Protein AF-A0AAU8K5Z8-F1 (afdb_monomer)

Mean predicted aligned error: 18.91 Å

Secondary structure (DSSP, 8-state):
-PPPPGGGGHHHHHTT-S-HHHHHHHHHHHTT-HHHHHHHHHHHHHHHHHHHHTPPPPPTTHHHHHHHHHGGGS-------S---PPP---PPPPPPTT--S--------------------------

Nearest PDB structures (foldseek):
  3hug-assembly6_J  TM=7.116E-01  e=3.207E-02  Mycobacterium tuberculosis H37Rv
  3hug-assembly3_L  TM=7.055E-01  e=3.408E-02  Mycobacterium tuberculosis H37Rv
  3hug-assembly6_P  TM=7.548E-01  e=8.986E-02  Mycobacterium tuberculosis H37Rv
  8z6g-assembly3_E  TM=5.302E-01  e=8.464E+00  Pseudomonas aeruginosa

Solvent-accessible surface area (backbone atoms only — not comparable to full-atom values): 8902 Å² total; per-residue (Å²): 133,83,81,78,59,73,77,74,43,34,64,41,51,58,73,64,70,50,56,68,74,56,42,56,54,49,53,61,47,47,77,76,32,70,65,56,44,53,50,28,53,51,48,43,57,52,50,52,56,54,50,60,75,70,61,72,87,76,66,87,64,49,68,60,53,54,50,65,67,49,56,84,77,52,78,85,78,78,67,82,67,78,79,74,75,75,77,76,92,79,73,80,87,75,81,84,68,87,81,73,83,79,72,84,80,85,87,81,81,83,86,82,74,82,90,88,80,87,80,87,89,82,90,84,86,84,84,136

Foldseek 3Di:
DDDDDLLVCLLCQLVVNDDPVNNVVSVVVCVPDVVSVVSNVVNNVVVVVVCVVVDDDDDPCPVVVVCVVCVVVDDPPDDPDDPPPDPPPPDDDDDDDPPPPPDDDDDDDDDPDDDDDDDDDDDDDDDD

Organism: NCBI:txid3156397

Sequence (128 aa):
MSAPSPHVLTGAYAVHALAEPERAAFQRHLAVCPDCAREVAGFEAVLARMAAAEAVAPPPGLRSRVLAAIVPSLPAEGGPGPPRRAARPDRAPRRPDPSDRRRAPNARWKPGCGPVRGTGPGEGGAPP

Radius of gyration: 33.31 Å; Cα contacts (8 Å, |Δi|>4): 24; chains: 1; bounding box: 92×36×76 Å

pLDDT: mean 74.34, std 21.8, range [37.53, 98.25]

InterPro domains:
  IPR027383 Putative zinc-finger [PF13490] (11-37)
  IPR041916 Anti-sigma factor, zinc-finger domain superfamily [G3DSA:1.10.10.1320] (2-72)
  IPR051474 Anti-sigma-K/W factor [PTHR37461] (7-85)

Structure (mmCIF, N/CA/C/O backbone):
data_AF-A0AAU8K5Z8-F1
#
_entry.id   AF-A0AAU8K5Z8-F1
#
loop_
_atom_site.group_PDB
_atom_site.id
_atom_site.type_symbol
_atom_site.label_atom_id
_atom_site.label_alt_id
_atom_site.label_comp_id
_atom_site.label_asym_id
_atom_site.label_entity_id
_atom_site.label_seq_id
_atom_site.pdbx_PDB_ins_code
_atom_site.Cartn_x
_atom_site.Cartn_y
_atom_site.Cartn_z
_atom_site.occupancy
_atom_site.B_iso_or_equiv
_atom_site.auth_seq_id
_atom_site.auth_comp_id
_atom_site.auth_asym_id
_atom_site.auth_atom_id
_atom_site.pdbx_PDB_model_num
ATOM 1 N N . MET A 1 1 ? 25.592 8.150 -10.820 1.00 41.25 1 MET A N 1
ATOM 2 C CA . MET A 1 1 ? 24.874 7.196 -9.949 1.00 41.25 1 MET A CA 1
ATOM 3 C C . MET A 1 1 ? 24.182 6.190 -10.855 1.00 41.25 1 MET A C 1
ATOM 5 O O . MET A 1 1 ? 23.385 6.622 -11.676 1.00 41.25 1 MET A O 1
ATOM 9 N N . SER A 1 2 ? 24.545 4.904 -10.798 1.00 49.59 2 SER A N 1
ATOM 10 C CA . SER A 1 2 ? 23.812 3.861 -11.538 1.00 49.59 2 SER A CA 1
ATOM 11 C C . SER A 1 2 ? 22.408 3.709 -10.964 1.00 49.59 2 SER A C 1
ATOM 13 O O . SER A 1 2 ? 22.239 3.792 -9.748 1.00 49.59 2 SER A O 1
ATOM 15 N N . ALA A 1 3 ? 21.419 3.484 -11.829 1.00 60.75 3 ALA A N 1
ATOM 16 C CA . ALA A 1 3 ? 20.059 3.198 -11.393 1.00 60.75 3 ALA A CA 1
ATOM 17 C C . ALA A 1 3 ? 20.043 1.888 -10.577 1.00 60.75 3 ALA A C 1
ATOM 19 O O . ALA A 1 3 ? 20.664 0.909 -11.008 1.00 60.75 3 ALA A O 1
ATOM 20 N N . PRO A 1 4 ? 19.384 1.852 -9.405 1.00 61.84 4 PRO A N 1
ATOM 21 C CA . PRO A 1 4 ? 19.252 0.626 -8.627 1.00 61.84 4 PRO A CA 1
ATOM 22 C C . PRO A 1 4 ? 18.520 -0.445 -9.447 1.00 61.84 4 PRO A C 1
ATOM 24 O O . PRO A 1 4 ? 17.613 -0.136 -10.221 1.00 61.84 4 PRO A O 1
ATOM 27 N N . SER A 1 5 ? 18.919 -1.712 -9.286 1.00 68.81 5 SER A N 1
ATOM 28 C CA . SER A 1 5 ? 18.197 -2.840 -9.891 1.00 68.81 5 SER A CA 1
ATOM 29 C C . SER A 1 5 ? 16.726 -2.803 -9.446 1.00 68.81 5 SER A C 1
ATOM 31 O O . SER A 1 5 ? 16.483 -2.602 -8.254 1.00 68.81 5 SER A O 1
ATOM 33 N N . PRO A 1 6 ? 15.743 -3.021 -10.343 1.00 65.06 6 PRO A N 1
ATOM 34 C CA . PRO A 1 6 ? 14.322 -2.990 -9.990 1.00 65.06 6 PRO A CA 1
ATOM 35 C C . PRO A 1 6 ? 13.967 -3.895 -8.802 1.00 65.06 6 PRO A C 1
ATOM 37 O O . PRO A 1 6 ? 13.159 -3.505 -7.969 1.00 65.06 6 PRO A O 1
ATOM 40 N N . HIS A 1 7 ? 14.627 -5.050 -8.657 1.00 70.94 7 HIS A N 1
ATOM 41 C CA . HIS A 1 7 ? 14.419 -5.968 -7.528 1.00 70.94 7 HIS A CA 1
ATOM 42 C C . HIS A 1 7 ? 14.803 -5.369 -6.168 1.00 70.94 7 HIS A C 1
ATOM 44 O O . HIS A 1 7 ? 14.231 -5.736 -5.155 1.00 70.94 7 HIS A O 1
ATOM 50 N N . VAL A 1 8 ? 15.723 -4.400 -6.124 1.00 81.69 8 VAL A N 1
ATOM 51 C CA . VAL A 1 8 ? 16.112 -3.721 -4.873 1.00 81.69 8 VAL A CA 1
ATOM 52 C C . VAL A 1 8 ? 14.985 -2.805 -4.365 1.00 81.69 8 VAL A C 1
ATOM 54 O O . VAL A 1 8 ? 14.968 -2.431 -3.194 1.00 81.69 8 VAL A O 1
ATOM 57 N N . LEU A 1 9 ? 14.016 -2.459 -5.222 1.00 91.94 9 LEU A N 1
ATOM 58 C CA . LEU A 1 9 ? 12.922 -1.544 -4.894 1.00 91.94 9 LEU A CA 1
ATOM 59 C C . LEU A 1 9 ? 11.665 -2.240 -4.350 1.00 91.94 9 LEU A C 1
ATOM 61 O O . LEU A 1 9 ? 10.767 -1.543 -3.888 1.00 91.94 9 LEU A O 1
ATOM 65 N N . THR A 1 10 ? 11.581 -3.573 -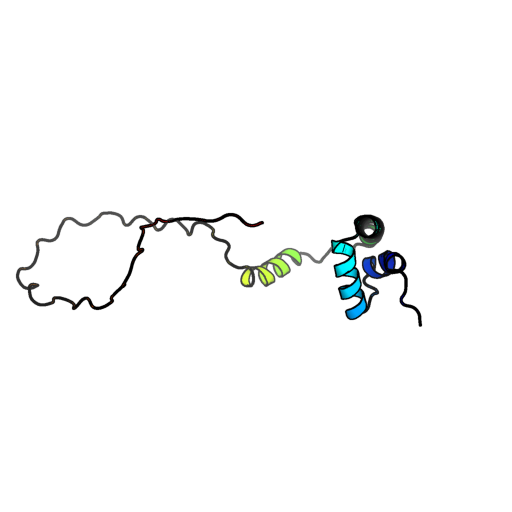4.357 1.00 95.19 10 THR A N 1
ATOM 66 C CA . THR A 1 10 ? 10.387 -4.337 -3.928 1.00 95.19 10 THR A CA 1
ATOM 67 C C . THR A 1 10 ? 10.014 -4.057 -2.472 1.00 95.19 10 THR A C 1
ATOM 69 O O . THR A 1 10 ? 8.864 -3.724 -2.180 1.00 95.19 10 THR A O 1
ATOM 72 N N . GLY A 1 11 ? 10.995 -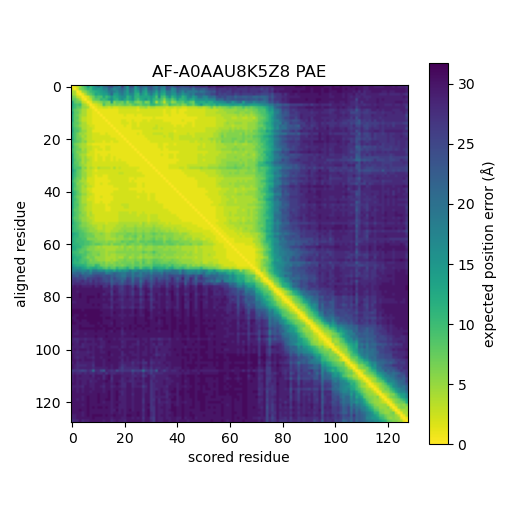4.098 -1.568 1.00 93.81 11 GLY A N 1
ATOM 73 C CA . GLY A 1 11 ? 10.801 -3.781 -0.153 1.00 93.81 11 GLY A CA 1
ATOM 74 C C . GLY A 1 11 ? 10.411 -2.319 0.069 1.00 93.81 11 GLY A C 1
ATOM 75 O O . GLY A 1 11 ? 9.423 -2.040 0.743 1.00 93.81 11 GLY A O 1
ATOM 76 N N . ALA A 1 12 ? 11.137 -1.382 -0.552 1.00 95.44 12 ALA A N 1
ATOM 77 C CA . ALA A 1 12 ? 10.853 0.052 -0.451 1.00 95.44 12 ALA A CA 1
ATOM 78 C C . ALA A 1 12 ? 9.470 0.415 -1.022 1.00 95.44 12 ALA A C 1
ATOM 80 O O . ALA A 1 12 ? 8.769 1.262 -0.467 1.00 95.44 12 ALA A O 1
ATOM 81 N N . TYR A 1 13 ? 9.047 -0.251 -2.097 1.00 96.88 13 TYR A N 1
ATOM 82 C CA . TYR A 1 13 ? 7.705 -0.117 -2.650 1.00 96.88 13 TYR A CA 1
ATOM 83 C C . TYR A 1 13 ? 6.637 -0.600 -1.665 1.00 96.88 13 TYR A C 1
ATOM 85 O O . TYR A 1 13 ? 5.685 0.144 -1.414 1.00 96.88 13 TYR A O 1
ATOM 93 N N . ALA A 1 14 ? 6.819 -1.794 -1.085 1.00 96.69 14 ALA A N 1
ATOM 94 C CA . ALA A 1 14 ? 5.862 -2.415 -0.168 1.00 96.69 14 ALA A CA 1
ATOM 95 C C . ALA A 1 14 ? 5.620 -1.579 1.101 1.00 96.69 14 ALA A C 1
ATOM 97 O O . ALA A 1 14 ? 4.493 -1.493 1.575 1.00 96.69 14 ALA A O 1
ATOM 98 N N . VAL A 1 15 ? 6.651 -0.902 1.622 1.00 95.69 15 VAL A N 1
ATOM 99 C CA . VAL A 1 15 ? 6.521 0.020 2.773 1.00 95.69 15 VAL A CA 1
ATOM 100 C C . VAL A 1 15 ? 6.187 1.462 2.368 1.00 95.69 15 VAL A C 1
ATOM 102 O O . VAL A 1 15 ? 6.274 2.379 3.180 1.00 95.69 15 VAL A O 1
ATOM 105 N N . HIS A 1 16 ? 5.827 1.685 1.103 1.00 96.00 16 HIS A N 1
ATOM 106 C CA . HIS A 1 16 ? 5.515 2.993 0.529 1.00 96.00 16 HIS A CA 1
ATOM 107 C C . HIS A 1 16 ? 6.633 4.051 0.632 1.00 96.00 16 HIS A C 1
ATOM 109 O O . HIS A 1 16 ? 6.338 5.241 0.544 1.00 96.00 16 HIS A O 1
ATOM 115 N N . ALA A 1 17 ? 7.904 3.651 0.697 1.00 96.19 17 ALA A N 1
ATOM 116 C CA . ALA A 1 17 ? 9.065 4.536 0.850 1.00 96.19 17 ALA A CA 1
ATOM 117 C C . ALA A 1 17 ? 9.680 5.054 -0.470 1.00 96.19 17 ALA A C 1
ATOM 119 O O . ALA A 1 17 ? 10.744 5.665 -0.448 1.00 96.19 17 ALA A O 1
ATOM 120 N N . LEU A 1 18 ? 9.038 4.824 -1.621 1.00 95.75 18 LEU A N 1
ATOM 121 C CA . LEU A 1 18 ? 9.486 5.375 -2.906 1.00 95.75 18 LEU A CA 1
ATOM 122 C C . LEU A 1 18 ? 8.924 6.776 -3.156 1.00 95.75 18 LEU A C 1
ATOM 124 O O . LEU A 1 18 ? 7.732 7.025 -2.921 1.00 95.75 18 LEU A O 1
ATOM 128 N N . ALA A 1 19 ? 9.754 7.653 -3.727 1.00 95.06 19 ALA A N 1
ATOM 129 C CA . ALA A 1 19 ? 9.281 8.904 -4.302 1.00 95.06 19 ALA A CA 1
ATOM 130 C C . ALA A 1 19 ? 8.384 8.627 -5.521 1.00 95.06 19 ALA A C 1
ATOM 132 O O . ALA A 1 19 ? 8.500 7.594 -6.182 1.00 95.06 19 ALA A O 1
ATOM 133 N N . GLU A 1 20 ? 7.499 9.566 -5.850 1.00 95.88 20 GLU A N 1
ATOM 134 C CA . GLU A 1 20 ? 6.516 9.395 -6.927 1.00 95.88 20 GLU A CA 1
ATOM 135 C C . GLU A 1 20 ? 7.101 8.953 -8.288 1.00 95.88 20 GLU A C 1
ATOM 137 O O . GLU A 1 20 ? 6.589 7.987 -8.860 1.00 95.88 20 GLU A O 1
ATOM 142 N N . PRO A 1 21 ? 8.191 9.553 -8.819 1.00 93.88 21 PRO A N 1
ATOM 143 C CA . PRO A 1 21 ? 8.738 9.110 -10.103 1.00 93.88 21 PRO A CA 1
ATOM 144 C C . PRO A 1 21 ? 9.271 7.668 -10.064 1.00 93.88 21 PRO A C 1
ATOM 146 O O . PRO A 1 21 ? 9.109 6.923 -11.033 1.00 93.88 21 PRO A O 1
ATOM 149 N N . GLU A 1 22 ? 9.866 7.253 -8.945 1.00 92.94 22 GLU A N 1
ATOM 150 C CA . GLU A 1 22 ? 10.384 5.895 -8.750 1.00 92.94 22 GLU A CA 1
ATOM 151 C C . GLU A 1 22 ? 9.244 4.890 -8.586 1.00 92.94 22 GLU A C 1
ATOM 153 O O . GLU A 1 22 ? 9.261 3.827 -9.207 1.00 92.94 22 GLU A O 1
ATOM 158 N N . ARG A 1 23 ? 8.208 5.254 -7.820 1.00 96.06 23 ARG A N 1
ATOM 159 C CA . ARG A 1 23 ? 6.991 4.453 -7.651 1.00 96.06 23 ARG A CA 1
ATOM 160 C C . ARG A 1 23 ? 6.311 4.197 -8.990 1.00 96.06 23 ARG A C 1
ATOM 162 O O . ARG A 1 23 ? 6.015 3.046 -9.303 1.00 96.06 23 ARG A O 1
ATOM 169 N N . ALA A 1 24 ? 6.111 5.237 -9.798 1.00 95.81 24 ALA A N 1
ATOM 170 C CA . ALA A 1 24 ? 5.489 5.108 -11.1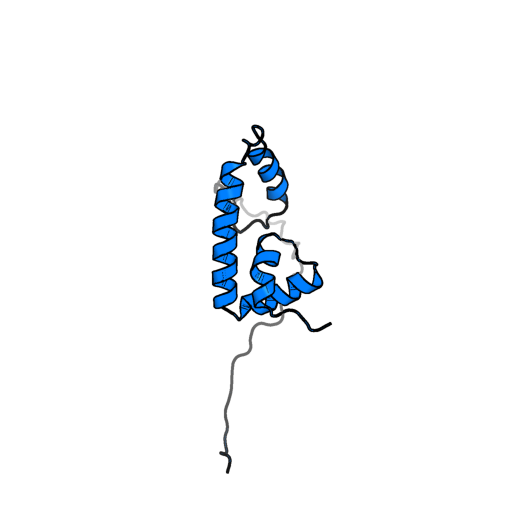12 1.00 95.81 24 ALA A CA 1
ATOM 171 C C . ALA A 1 24 ? 6.322 4.223 -12.057 1.00 95.81 24 ALA A C 1
ATOM 173 O O . ALA A 1 24 ? 5.770 3.423 -12.815 1.00 95.81 24 ALA A O 1
ATOM 174 N N . ALA A 1 25 ? 7.654 4.345 -12.020 1.00 93.69 25 ALA A N 1
ATOM 175 C CA . ALA A 1 25 ? 8.543 3.475 -12.788 1.00 93.69 25 ALA A CA 1
ATOM 176 C C . ALA A 1 25 ? 8.455 2.013 -12.335 1.00 93.69 25 ALA A C 1
ATOM 178 O O . ALA A 1 25 ? 8.330 1.117 -13.172 1.00 93.69 25 ALA A O 1
ATOM 179 N N . PHE A 1 26 ? 8.448 1.777 -11.025 1.00 95.31 26 PHE A N 1
ATOM 180 C CA . PHE A 1 26 ? 8.348 0.439 -10.461 1.00 95.31 26 PHE A CA 1
ATOM 181 C C . PHE A 1 26 ? 6.981 -0.212 -10.727 1.00 95.31 26 PHE A C 1
ATOM 183 O O . PHE A 1 26 ? 6.925 -1.388 -11.072 1.00 95.31 26 PHE A O 1
ATOM 190 N N . GLN A 1 27 ? 5.880 0.543 -10.700 1.00 95.88 27 GLN A N 1
ATOM 191 C CA . GLN A 1 27 ? 4.549 0.030 -11.059 1.00 95.88 27 GLN A CA 1
ATOM 192 C C . GLN A 1 27 ? 4.468 -0.456 -12.511 1.00 95.88 27 GLN A C 1
ATOM 194 O O . GLN A 1 27 ? 3.877 -1.503 -12.778 1.00 95.88 27 GLN A O 1
ATOM 199 N N . ARG A 1 28 ? 5.109 0.249 -13.453 1.00 95.75 28 ARG A N 1
ATOM 200 C CA . ARG A 1 28 ? 5.219 -0.234 -14.842 1.00 95.75 28 ARG A CA 1
ATOM 201 C C . ARG A 1 28 ? 5.999 -1.545 -14.930 1.00 95.75 28 ARG A C 1
ATOM 203 O O . ARG A 1 28 ? 5.659 -2.395 -15.744 1.00 95.75 28 ARG A O 1
ATOM 210 N N . HIS A 1 29 ? 7.018 -1.723 -14.090 1.00 94.25 29 HIS A N 1
ATOM 211 C CA . HIS A 1 29 ? 7.774 -2.971 -14.012 1.00 94.25 29 HIS A CA 1
ATOM 212 C C . HIS A 1 29 ? 6.953 -4.116 -13.392 1.00 94.25 29 HIS A C 1
ATOM 214 O O . HIS A 1 29 ? 6.973 -5.230 -13.915 1.00 94.25 29 HIS A O 1
ATOM 220 N N . LEU A 1 30 ? 6.178 -3.848 -12.335 1.00 96.00 30 LEU A N 1
ATOM 221 C CA . LEU A 1 30 ? 5.291 -4.841 -11.714 1.00 96.00 30 LEU A CA 1
ATOM 222 C C . LEU A 1 30 ? 4.276 -5.428 -12.701 1.00 96.00 30 LEU A C 1
ATOM 224 O O . LEU A 1 30 ? 3.948 -6.606 -12.602 1.00 96.00 30 LEU A O 1
ATOM 228 N N . ALA A 1 31 ? 3.824 -4.641 -13.680 1.00 95.81 31 ALA A N 1
ATOM 229 C CA . ALA A 1 31 ? 2.893 -5.107 -14.706 1.00 95.81 31 ALA A CA 1
ATOM 230 C C . ALA A 1 31 ? 3.475 -6.193 -15.636 1.00 95.81 31 ALA A C 1
ATOM 232 O O . ALA A 1 31 ? 2.711 -6.873 -16.317 1.00 95.81 31 ALA A O 1
ATOM 233 N N . VAL A 1 32 ? 4.803 -6.358 -15.684 1.00 95.94 32 VAL A N 1
ATOM 234 C CA . VAL A 1 32 ? 5.485 -7.267 -16.625 1.00 95.94 32 VAL A CA 1
ATOM 235 C C . VAL A 1 32 ? 6.415 -8.284 -15.955 1.00 95.94 32 VAL A C 1
ATOM 237 O O . VAL A 1 32 ? 6.915 -9.178 -16.633 1.00 95.94 32 VAL A O 1
ATOM 240 N N . CYS A 1 33 ? 6.656 -8.175 -14.644 1.00 96.44 33 CYS A N 1
ATOM 241 C CA . CYS A 1 33 ? 7.576 -9.044 -13.909 1.00 96.44 33 CYS A CA 1
ATOM 242 C C . CYS A 1 33 ? 6.848 -9.822 -12.794 1.00 96.44 33 CYS A C 1
ATOM 244 O O . CYS A 1 33 ? 6.622 -9.273 -11.708 1.00 96.44 33 CYS A O 1
ATOM 246 N N . PRO A 1 34 ? 6.502 -11.107 -13.014 1.00 95.25 34 PRO A N 1
ATOM 247 C CA . PRO A 1 34 ? 5.796 -11.910 -12.015 1.00 95.25 34 PRO A CA 1
ATOM 248 C C . PRO A 1 34 ? 6.635 -12.178 -10.757 1.00 95.25 34 PRO A C 1
ATOM 250 O O . PRO A 1 34 ? 6.076 -12.350 -9.677 1.00 95.25 34 PRO A O 1
ATOM 253 N N . ASP A 1 35 ? 7.964 -12.182 -10.859 1.00 95.25 35 ASP A N 1
ATOM 254 C CA . ASP A 1 35 ? 8.851 -12.397 -9.711 1.00 95.25 35 ASP A CA 1
ATOM 255 C C . ASP A 1 35 ? 8.796 -11.228 -8.729 1.00 95.25 35 ASP A C 1
ATOM 257 O O . ASP A 1 35 ? 8.569 -11.439 -7.538 1.00 95.25 35 ASP A O 1
ATOM 261 N N . CYS A 1 36 ? 8.879 -9.993 -9.231 1.00 96.06 36 CYS A N 1
ATOM 262 C CA . CYS A 1 36 ? 8.706 -8.795 -8.409 1.00 96.06 36 CYS A CA 1
ATOM 263 C C . CYS A 1 36 ? 7.301 -8.712 -7.805 1.00 96.06 36 CYS A C 1
ATOM 265 O O . CYS A 1 36 ? 7.158 -8.309 -6.654 1.00 96.06 36 CYS A O 1
ATOM 267 N N . ALA A 1 37 ? 6.265 -9.123 -8.545 1.00 96.50 37 ALA A N 1
ATOM 268 C CA . ALA A 1 37 ? 4.906 -9.180 -8.009 1.00 96.50 37 ALA A CA 1
ATOM 269 C C . ALA A 1 37 ? 4.791 -10.180 -6.843 1.00 96.50 37 ALA A C 1
ATOM 271 O O . ALA A 1 37 ? 4.189 -9.861 -5.816 1.00 96.50 37 ALA A O 1
ATOM 272 N N . ARG A 1 38 ? 5.410 -11.365 -6.962 1.00 97.38 38 ARG A N 1
ATOM 273 C CA . ARG A 1 38 ? 5.465 -12.357 -5.872 1.00 97.38 38 ARG A CA 1
ATOM 274 C C . ARG A 1 38 ? 6.222 -11.832 -4.656 1.00 97.38 38 ARG A C 1
ATOM 276 O O . ARG A 1 38 ? 5.781 -12.048 -3.530 1.00 97.38 38 ARG A O 1
ATOM 283 N N . GLU A 1 39 ? 7.336 -11.145 -4.874 1.00 96.38 39 GLU A N 1
ATOM 284 C CA . GLU A 1 39 ? 8.152 -10.586 -3.798 1.00 96.38 39 GLU A CA 1
ATOM 285 C C . GLU A 1 39 ? 7.413 -9.478 -3.031 1.00 96.38 39 GLU A C 1
ATOM 287 O O . GLU A 1 39 ? 7.339 -9.527 -1.802 1.00 96.38 39 GLU A O 1
ATOM 292 N N . VAL A 1 40 ? 6.775 -8.539 -3.744 1.00 97.69 40 VAL A N 1
ATOM 293 C CA . VAL A 1 40 ? 5.926 -7.500 -3.134 1.00 97.69 40 VAL A CA 1
ATOM 294 C C . VAL A 1 40 ? 4.788 -8.125 -2.328 1.00 97.69 40 VAL A C 1
ATOM 296 O O . VAL A 1 40 ? 4.601 -7.753 -1.172 1.00 97.69 40 VAL A O 1
ATOM 299 N N . ALA A 1 41 ? 4.086 -9.120 -2.879 1.00 97.94 41 ALA A N 1
ATOM 300 C CA . ALA A 1 41 ? 3.018 -9.815 -2.158 1.00 97.94 41 ALA A CA 1
ATOM 301 C C . ALA A 1 41 ? 3.528 -10.501 -0.874 1.00 97.94 41 ALA A C 1
ATOM 303 O O . ALA A 1 41 ? 2.846 -10.505 0.154 1.00 97.94 41 ALA A O 1
ATOM 304 N N . GLY A 1 42 ? 4.744 -11.058 -0.909 1.00 97.44 42 GLY A N 1
ATOM 305 C CA . GLY A 1 42 ? 5.410 -11.618 0.266 1.00 97.44 42 GLY A CA 1
ATOM 306 C C . GLY A 1 42 ? 5.659 -10.570 1.353 1.00 97.44 42 GLY A C 1
ATOM 307 O O . GLY A 1 42 ? 5.313 -10.798 2.516 1.00 97.44 42 GLY A O 1
ATOM 308 N N . PHE A 1 43 ? 6.197 -9.406 0.981 1.00 97.00 43 PHE A N 1
ATOM 309 C CA . PHE A 1 43 ? 6.407 -8.302 1.921 1.00 97.00 43 PHE A CA 1
ATOM 310 C C . PHE A 1 43 ? 5.095 -7.751 2.480 1.00 97.00 43 PHE A C 1
ATOM 312 O O . PHE A 1 43 ? 4.978 -7.598 3.695 1.00 97.00 43 PHE A O 1
ATOM 319 N N . GLU A 1 44 ? 4.085 -7.525 1.640 1.00 97.88 44 GLU A N 1
ATOM 320 C CA . GLU A 1 44 ? 2.761 -7.068 2.079 1.00 97.88 44 GLU A CA 1
ATOM 321 C C . GLU A 1 44 ? 2.130 -8.038 3.087 1.00 97.88 44 GLU A C 1
ATOM 323 O O . GLU A 1 44 ? 1.577 -7.611 4.100 1.00 97.88 44 GLU A O 1
ATOM 328 N N . ALA A 1 45 ? 2.278 -9.350 2.880 1.00 98.25 45 ALA A N 1
ATOM 329 C CA . ALA A 1 45 ? 1.787 -10.347 3.826 1.00 98.25 45 ALA A CA 1
ATOM 330 C C . ALA A 1 45 ? 2.508 -10.286 5.187 1.00 98.25 45 ALA A C 1
ATOM 332 O O . ALA A 1 45 ? 1.892 -10.542 6.227 1.00 98.25 45 ALA A O 1
ATOM 333 N N . VAL A 1 46 ? 3.810 -9.987 5.214 1.00 97.75 46 VAL A N 1
ATOM 334 C CA . VAL A 1 46 ? 4.557 -9.782 6.468 1.00 97.75 46 VAL A CA 1
ATOM 335 C C . VAL A 1 46 ? 4.093 -8.499 7.155 1.00 97.75 46 VAL A C 1
ATOM 337 O O . VAL A 1 46 ? 3.742 -8.532 8.336 1.00 97.75 46 VAL A O 1
ATOM 340 N N . LEU A 1 47 ? 4.002 -7.399 6.407 1.00 97.50 47 LEU A N 1
ATOM 341 C CA . LEU A 1 47 ? 3.550 -6.105 6.919 1.00 97.50 47 LEU A CA 1
ATOM 342 C C . LEU A 1 47 ? 2.125 -6.178 7.475 1.00 97.50 47 LEU A C 1
ATOM 344 O O . LEU A 1 47 ? 1.862 -5.618 8.534 1.00 97.50 47 LEU A O 1
ATOM 348 N N . ALA A 1 48 ? 1.225 -6.927 6.835 1.00 97.06 48 ALA A N 1
ATOM 349 C CA . ALA A 1 48 ? -0.135 -7.134 7.327 1.00 97.06 48 ALA A CA 1
ATOM 350 C C . ALA A 1 48 ? -0.166 -7.818 8.704 1.00 97.06 48 ALA A C 1
ATOM 352 O O . ALA A 1 48 ? -0.970 -7.444 9.558 1.00 97.06 48 ALA A O 1
ATOM 353 N N . ARG A 1 49 ? 0.725 -8.789 8.956 1.00 97.94 49 ARG A N 1
ATOM 354 C CA . ARG A 1 49 ? 0.832 -9.443 10.274 1.00 97.94 49 ARG A CA 1
ATOM 355 C C . ARG A 1 49 ? 1.335 -8.477 11.341 1.00 97.94 49 ARG A C 1
ATOM 357 O O . ARG A 1 49 ? 0.810 -8.481 12.450 1.00 97.94 49 ARG A O 1
ATOM 364 N N . MET A 1 50 ? 2.309 -7.637 10.997 1.00 97.75 50 MET A N 1
ATOM 365 C CA . MET A 1 50 ? 2.817 -6.600 11.900 1.00 97.75 50 MET A CA 1
ATOM 366 C C . MET A 1 50 ? 1.737 -5.555 12.204 1.00 97.75 50 MET A C 1
ATOM 368 O O . MET A 1 50 ? 1.477 -5.256 13.363 1.00 97.75 50 MET A O 1
ATOM 372 N N . ALA A 1 51 ? 1.046 -5.061 11.176 1.00 95.69 51 ALA A N 1
ATOM 373 C CA . ALA A 1 51 ? -0.032 -4.089 11.328 1.00 95.69 51 ALA A CA 1
ATOM 374 C C . ALA A 1 51 ? -1.192 -4.637 12.172 1.00 95.69 51 ALA A C 1
ATOM 376 O O . ALA A 1 51 ? -1.756 -3.907 12.979 1.00 95.69 51 ALA A O 1
ATOM 377 N N . ALA A 1 52 ? -1.532 -5.921 12.020 1.00 97.00 52 ALA A N 1
ATOM 378 C CA . ALA A 1 52 ? -2.558 -6.564 12.834 1.00 97.00 52 ALA A CA 1
ATOM 379 C C . ALA A 1 52 ? -2.169 -6.651 14.318 1.00 97.00 52 ALA A C 1
ATOM 381 O O . ALA A 1 52 ? -3.040 -6.507 15.172 1.00 97.00 52 ALA A O 1
ATOM 382 N N . ALA A 1 53 ? -0.885 -6.863 14.627 1.00 97.25 53 ALA A N 1
ATOM 383 C CA . ALA A 1 53 ? -0.394 -6.897 16.005 1.00 97.25 53 ALA A CA 1
ATOM 384 C C . ALA A 1 53 ? -0.493 -5.527 16.704 1.00 97.25 53 ALA A C 1
ATOM 386 O O . ALA A 1 53 ? -0.729 -5.476 17.906 1.00 97.25 53 ALA A O 1
ATOM 387 N N . GLU A 1 54 ? -0.371 -4.437 15.944 1.00 97.50 54 GLU A N 1
ATOM 388 C CA . GLU A 1 54 ? -0.399 -3.051 16.442 1.00 97.50 54 GLU A CA 1
ATOM 389 C C . GLU A 1 54 ? -1.768 -2.360 16.267 1.00 97.50 54 GLU A C 1
ATOM 391 O O . GLU A 1 54 ? -1.936 -1.178 16.576 1.00 97.50 54 GLU A O 1
ATOM 396 N N . ALA A 1 55 ? -2.766 -3.063 15.727 1.00 96.50 55 ALA A N 1
ATOM 397 C CA . ALA A 1 55 ? -4.046 -2.462 15.372 1.00 96.50 55 ALA A CA 1
ATOM 398 C C . ALA A 1 55 ? -4.856 -2.043 16.611 1.00 96.50 55 ALA A C 1
ATOM 400 O O . ALA A 1 55 ? -5.135 -2.842 17.505 1.00 96.50 55 ALA A O 1
ATOM 401 N N . VAL A 1 56 ? -5.336 -0.796 16.613 1.00 96.69 56 VAL A N 1
ATOM 402 C CA . VAL A 1 56 ? -6.257 -0.269 17.633 1.00 96.69 56 VAL A CA 1
ATOM 403 C C . VAL A 1 56 ? -7.689 -0.276 17.102 1.00 96.69 56 VAL A C 1
ATOM 405 O O . VAL A 1 56 ? -7.939 0.012 15.929 1.00 96.69 56 VAL A O 1
ATOM 408 N N . ALA A 1 57 ? -8.653 -0.582 17.976 1.00 94.94 57 ALA A N 1
ATOM 409 C CA . ALA A 1 57 ? -10.066 -0.554 17.623 1.00 94.94 57 ALA A CA 1
ATOM 410 C C . ALA A 1 57 ? -10.489 0.852 17.137 1.00 94.94 57 ALA A C 1
ATOM 412 O O . ALA A 1 57 ? -10.279 1.837 17.852 1.00 94.94 57 ALA A O 1
ATOM 413 N N . PRO A 1 58 ? -11.106 0.977 15.945 1.00 93.94 58 PRO A N 1
ATOM 414 C CA . PRO A 1 58 ? -11.560 2.270 15.451 1.00 93.94 58 PRO A CA 1
ATOM 415 C C . PRO A 1 58 ? -12.727 2.803 16.303 1.00 93.94 58 PRO A C 1
ATOM 417 O O . PRO A 1 58 ? -13.529 2.011 16.807 1.00 93.94 58 PRO A O 1
ATOM 420 N N . PRO A 1 59 ? -12.897 4.136 16.421 1.00 96.00 59 PRO A N 1
ATOM 421 C CA . PRO A 1 59 ? -14.022 4.719 17.143 1.00 96.00 59 PRO A CA 1
ATOM 422 C C . PRO A 1 59 ? -15.383 4.218 16.629 1.00 96.00 59 PRO A C 1
ATOM 424 O O . PRO A 1 59 ? -15.562 4.061 15.410 1.00 96.00 59 PRO A O 1
ATOM 427 N N . PRO A 1 60 ? -16.378 4.032 17.519 1.00 95.94 60 PRO A N 1
ATOM 428 C CA . PRO A 1 60 ? -17.706 3.591 17.117 1.00 95.94 60 PRO A CA 1
ATOM 429 C C . PRO A 1 60 ? -18.303 4.551 16.079 1.00 95.94 60 PRO A C 1
ATOM 431 O O . PRO A 1 60 ? -18.126 5.768 16.131 1.00 95.94 60 PRO A O 1
ATOM 434 N N . GLY A 1 61 ? -18.977 3.990 15.075 1.00 95.00 61 GLY A N 1
ATOM 435 C CA . GLY A 1 61 ? -19.593 4.762 13.994 1.00 95.00 61 GLY A CA 1
ATOM 436 C C . GLY A 1 61 ? -18.625 5.351 12.957 1.00 95.00 61 GLY A C 1
ATOM 437 O O . GLY A 1 61 ? -19.096 5.984 12.012 1.00 95.00 61 GLY A O 1
ATOM 438 N N . LEU A 1 62 ? -17.298 5.151 13.058 1.00 95.38 62 LEU A N 1
ATOM 439 C CA . LEU A 1 62 ? -16.352 5.592 12.015 1.00 95.38 62 LEU A CA 1
ATOM 440 C C . LEU A 1 62 ? -16.709 5.000 10.643 1.00 95.38 62 LEU A C 1
ATOM 442 O O . LEU A 1 62 ? -16.812 5.741 9.671 1.00 95.38 62 LEU A O 1
ATOM 446 N N . ARG A 1 63 ? -16.991 3.692 10.581 1.00 93.94 63 ARG A N 1
ATOM 447 C CA . ARG A 1 63 ? -17.402 3.011 9.343 1.00 93.94 63 ARG A CA 1
ATOM 448 C C . ARG A 1 63 ? -18.634 3.662 8.713 1.00 93.94 63 ARG A C 1
ATOM 450 O O . ARG A 1 63 ? -18.611 3.972 7.530 1.00 93.94 63 ARG A O 1
ATOM 457 N N . SER A 1 64 ? -19.685 3.902 9.499 1.00 95.06 64 SER A N 1
ATOM 458 C CA . SER A 1 64 ? -20.922 4.521 9.007 1.00 95.06 64 SER A CA 1
ATOM 459 C C . SER A 1 64 ? -20.680 5.929 8.465 1.00 95.06 64 SER A C 1
ATOM 461 O O . SER A 1 64 ? -21.207 6.270 7.411 1.00 95.06 64 SER A O 1
ATOM 463 N N . ARG A 1 65 ? -19.841 6.727 9.143 1.00 94.56 65 ARG A N 1
ATOM 464 C CA . ARG A 1 65 ? -19.463 8.076 8.691 1.00 94.56 65 ARG A CA 1
ATOM 465 C C . ARG A 1 65 ? -18.682 8.050 7.379 1.00 94.56 65 ARG A C 1
ATOM 467 O O . ARG A 1 65 ? -19.014 8.804 6.473 1.00 94.56 65 ARG A O 1
ATOM 474 N N . VAL A 1 66 ? -17.685 7.169 7.263 1.00 94.25 66 VAL A N 1
ATOM 475 C CA . VAL A 1 66 ? -16.894 7.012 6.030 1.00 94.25 66 VAL A CA 1
ATOM 476 C C . VAL A 1 66 ? -17.791 6.583 4.872 1.00 94.25 66 VAL A C 1
ATOM 478 O O . VAL A 1 66 ? -17.748 7.197 3.812 1.00 94.25 66 VAL A O 1
ATOM 481 N N . LEU A 1 67 ? -18.652 5.583 5.083 1.00 93.12 67 LEU A N 1
ATOM 482 C CA . LEU A 1 67 ? -19.582 5.120 4.052 1.00 93.12 67 LEU A CA 1
ATOM 483 C C . LEU A 1 67 ? -20.561 6.223 3.625 1.00 93.12 67 LEU A C 1
ATOM 485 O O . LEU A 1 67 ? -20.737 6.442 2.432 1.00 93.12 67 LEU A O 1
ATOM 489 N N . ALA A 1 68 ? -21.140 6.969 4.568 1.00 93.12 68 ALA A N 1
ATOM 490 C CA . ALA A 1 68 ? -22.013 8.100 4.247 1.00 93.12 68 ALA A CA 1
ATOM 491 C C . ALA A 1 68 ? -21.294 9.206 3.449 1.00 93.12 68 ALA A C 1
ATOM 493 O O . ALA A 1 68 ? -21.925 9.861 2.624 1.00 93.12 68 ALA A O 1
ATOM 494 N N . ALA A 1 69 ? -19.987 9.396 3.664 1.00 90.31 69 ALA A N 1
ATOM 495 C CA . ALA A 1 69 ? -19.186 10.392 2.955 1.00 90.31 69 ALA A CA 1
ATOM 496 C C . ALA A 1 69 ? -18.813 9.982 1.517 1.00 90.31 69 ALA A C 1
ATOM 498 O O . ALA A 1 69 ? -18.672 10.861 0.671 1.00 90.31 69 ALA A O 1
ATOM 499 N N . ILE A 1 70 ? -18.665 8.682 1.227 1.00 90.12 70 ILE A N 1
ATOM 500 C CA . ILE A 1 70 ? -18.272 8.193 -0.113 1.00 90.12 70 ILE A CA 1
ATOM 501 C C . ILE A 1 70 ? -19.453 7.778 -1.000 1.00 90.12 70 ILE A C 1
ATOM 503 O O . ILE A 1 70 ? -19.320 7.747 -2.216 1.00 90.12 70 ILE A O 1
ATOM 507 N N . VAL A 1 71 ? -20.623 7.463 -0.435 1.00 78.31 71 VAL A N 1
ATOM 508 C CA . VAL A 1 71 ? -21.814 7.111 -1.235 1.00 78.31 71 VAL A CA 1
ATOM 509 C C . VAL A 1 71 ? -22.208 8.196 -2.258 1.00 78.31 71 VAL A C 1
ATOM 511 O O . VAL A 1 71 ? -22.569 7.821 -3.372 1.00 78.31 71 VAL A O 1
ATOM 514 N N . PRO A 1 72 ? -22.102 9.512 -1.977 1.00 67.44 72 PRO A N 1
ATOM 515 C CA . PRO A 1 72 ? -22.408 10.546 -2.969 1.00 67.44 72 PRO A CA 1
ATOM 516 C C . PRO A 1 72 ? -21.494 10.548 -4.205 1.00 67.44 72 PRO A C 1
ATOM 518 O O . PRO A 1 72 ? -21.876 11.120 -5.222 1.00 67.44 72 PRO A O 1
ATOM 521 N N . SER A 1 73 ? -20.295 9.957 -4.129 1.00 63.97 73 SER A N 1
ATOM 522 C CA . SER A 1 73 ? -19.296 9.969 -5.209 1.00 63.97 73 SER A CA 1
ATOM 523 C C . SER A 1 73 ? -19.237 8.676 -6.027 1.00 63.97 73 SER A C 1
ATOM 525 O O . SER A 1 73 ? -18.455 8.597 -6.975 1.00 63.97 73 SER A O 1
ATOM 527 N N . LEU A 1 74 ? -20.068 7.678 -5.713 1.00 66.00 74 LEU A N 1
ATOM 528 C CA . LEU A 1 74 ? -20.209 6.482 -6.540 1.00 66.00 74 LEU A CA 1
ATOM 529 C C . LEU A 1 74 ? -21.195 6.760 -7.686 1.00 66.00 74 LEU A C 1
ATOM 531 O O . LEU A 1 74 ? -22.314 7.212 -7.421 1.00 66.00 74 LEU A O 1
ATOM 535 N N . PRO A 1 75 ? -20.834 6.480 -8.956 1.00 59.50 75 PRO A N 1
ATOM 536 C CA . PRO A 1 75 ? -21.816 6.401 -10.027 1.00 59.50 75 PRO A CA 1
ATOM 537 C C . PRO A 1 75 ? -22.935 5.458 -9.588 1.00 59.50 75 PRO A C 1
ATOM 539 O O . PRO A 1 75 ? -22.672 4.372 -9.070 1.00 59.50 75 PRO A O 1
ATOM 542 N N . ALA A 1 76 ? -24.187 5.883 -9.750 1.00 61.38 76 ALA A N 1
ATOM 543 C CA . ALA A 1 76 ? -25.328 5.017 -9.506 1.00 61.38 76 ALA A CA 1
ATOM 544 C C . ALA A 1 76 ? -25.307 3.897 -10.554 1.00 61.38 76 ALA A C 1
ATOM 546 O O . ALA A 1 76 ? -25.885 4.031 -11.631 1.00 61.38 76 ALA A O 1
ATOM 547 N N . GLU A 1 77 ? -24.614 2.804 -10.251 1.00 57.25 77 GLU A N 1
ATOM 548 C CA . GLU A 1 77 ? -24.640 1.577 -11.036 1.00 57.25 77 GLU A CA 1
ATOM 549 C C . GLU A 1 77 ? -26.056 0.986 -10.947 1.00 57.25 77 GLU A C 1
ATOM 551 O O . GLU A 1 77 ? -26.387 0.217 -10.049 1.00 57.25 77 GLU A O 1
ATOM 556 N N . GLY A 1 78 ? -26.934 1.448 -11.841 1.00 58.03 78 GLY A N 1
ATOM 557 C CA . GLY A 1 78 ? -27.959 0.657 -12.522 1.00 58.03 78 GLY A CA 1
ATOM 558 C C . GLY A 1 78 ? -28.848 -0.283 -11.703 1.00 58.03 78 GLY A C 1
ATOM 559 O O . GLY A 1 78 ? -29.270 -1.306 -12.236 1.00 58.03 78 GLY A O 1
ATOM 560 N N . GLY A 1 79 ? -29.181 0.022 -10.449 1.00 55.53 79 GLY A N 1
ATOM 561 C CA . GLY A 1 79 ? -30.260 -0.687 -9.759 1.00 55.53 79 GLY A CA 1
ATOM 562 C C . GLY A 1 79 ? -31.586 -0.462 -10.502 1.00 55.53 79 GLY A C 1
ATOM 563 O O . GLY A 1 79 ? -31.835 0.674 -10.926 1.00 55.53 79 GLY A O 1
ATOM 564 N N . PRO A 1 80 ? -32.459 -1.479 -10.675 1.00 57.03 80 PRO A N 1
ATOM 565 C CA . PRO A 1 80 ? -33.788 -1.243 -11.217 1.00 57.03 80 PRO A CA 1
ATOM 566 C C . PRO A 1 80 ? -34.451 -0.191 -10.332 1.00 57.03 80 PRO A C 1
ATOM 568 O O . PRO A 1 80 ? -34.657 -0.415 -9.137 1.00 57.03 80 PRO A O 1
ATOM 571 N N . GLY A 1 81 ? -34.729 0.981 -10.907 1.00 57.25 81 GLY A N 1
ATOM 572 C CA . GLY A 1 81 ? -35.475 2.021 -10.214 1.00 57.25 81 GLY A CA 1
ATOM 573 C C . GLY A 1 81 ? -36.760 1.423 -9.634 1.00 57.25 81 GLY A C 1
ATOM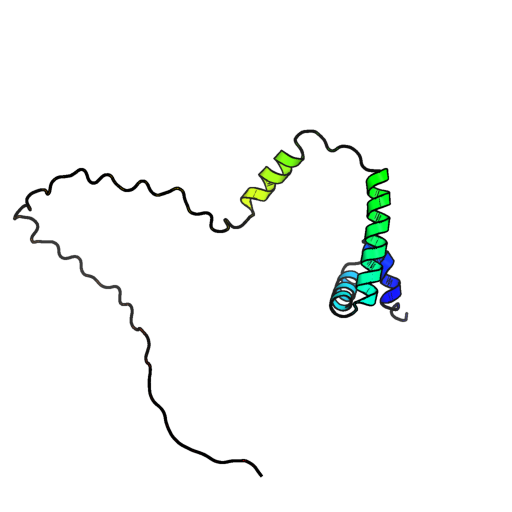 574 O O . GLY A 1 81 ? -37.283 0.456 -10.203 1.00 57.25 81 GLY A O 1
ATOM 575 N N . PRO A 1 82 ? -37.270 1.959 -8.507 1.00 63.28 82 PRO A N 1
ATOM 576 C CA . PRO A 1 82 ? -38.463 1.421 -7.863 1.00 63.28 82 PRO A CA 1
ATOM 577 C C . PRO A 1 82 ? -39.548 1.213 -8.920 1.00 63.28 82 PRO A C 1
ATOM 579 O O . PRO A 1 82 ? -39.684 2.079 -9.795 1.00 63.28 82 PRO A O 1
ATOM 582 N N . PRO A 1 83 ? -40.289 0.084 -8.893 1.00 57.25 83 PRO A N 1
ATOM 583 C CA . PRO A 1 83 ? -41.264 -0.205 -9.928 1.00 57.25 83 PRO A CA 1
ATOM 584 C C . PRO A 1 83 ? -42.173 1.008 -10.040 1.00 57.25 83 PRO A C 1
ATOM 586 O O . PRO A 1 83 ? -42.851 1.381 -9.077 1.00 57.25 83 PRO A O 1
ATOM 589 N N . ARG A 1 84 ? -42.133 1.672 -11.204 1.00 63.31 84 ARG A N 1
ATOM 590 C CA . ARG A 1 84 ? -43.086 2.731 -11.521 1.00 63.31 84 ARG A CA 1
ATOM 591 C C . ARG A 1 84 ? -44.441 2.087 -11.308 1.00 63.31 84 ARG A C 1
ATOM 593 O O . ARG A 1 84 ? -44.784 1.164 -12.042 1.00 63.31 84 ARG A O 1
ATOM 600 N N . ARG A 1 85 ? -45.152 2.512 -10.257 1.00 55.31 85 ARG A N 1
ATOM 601 C CA . ARG A 1 85 ? -46.516 2.072 -9.962 1.00 55.31 85 ARG A CA 1
ATOM 602 C C . ARG A 1 85 ? -47.253 2.091 -11.291 1.00 55.31 85 ARG A C 1
ATOM 604 O O . ARG A 1 85 ? -47.417 3.168 -11.864 1.00 55.31 85 ARG A O 1
ATOM 611 N N . ALA A 1 86 ? -47.607 0.913 -11.805 1.00 58.31 86 ALA A N 1
ATOM 612 C CA . ALA A 1 86 ? -48.434 0.823 -12.990 1.00 58.31 86 ALA A CA 1
ATOM 613 C C . ALA A 1 86 ? -49.640 1.721 -12.719 1.00 58.31 86 ALA A C 1
ATOM 615 O O . ALA A 1 86 ? -50.294 1.587 -11.678 1.00 58.31 86 ALA A O 1
ATOM 616 N N . ALA A 1 87 ? -49.847 2.713 -13.583 1.00 57.94 87 ALA A N 1
ATOM 617 C CA . ALA A 1 87 ? -51.015 3.562 -13.492 1.00 57.94 87 ALA A CA 1
ATOM 618 C C . ALA A 1 87 ? -52.225 2.625 -13.445 1.00 57.94 87 ALA A C 1
ATOM 620 O O . ALA A 1 87 ? -52.411 1.813 -14.351 1.00 57.94 87 ALA A O 1
ATOM 621 N N . ARG A 1 88 ? -53.000 2.679 -12.354 1.00 49.22 88 ARG A N 1
ATOM 622 C CA . ARG A 1 88 ? -54.302 2.009 -12.299 1.00 49.22 88 ARG A CA 1
ATOM 623 C C . ARG A 1 88 ? -55.061 2.425 -13.564 1.00 49.22 88 ARG A C 1
ATOM 625 O O . ARG 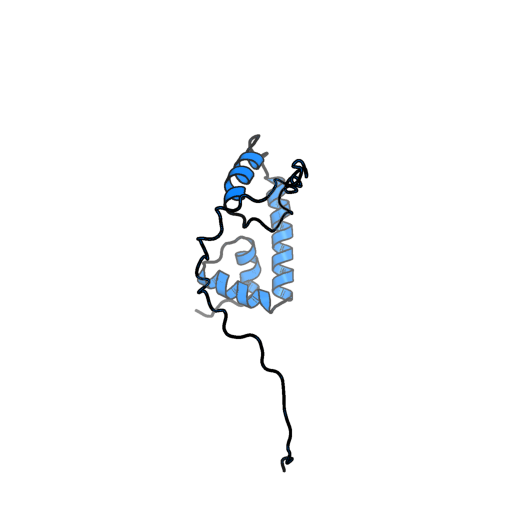A 1 88 ? -55.171 3.635 -13.784 1.00 49.22 88 ARG A O 1
ATOM 632 N N . PRO A 1 89 ? -55.579 1.502 -14.388 1.00 50.31 89 PRO A N 1
ATOM 633 C CA . PRO A 1 89 ? -56.487 1.893 -15.443 1.00 50.31 89 PRO A CA 1
ATOM 634 C C . PRO A 1 89 ? -57.821 2.180 -14.764 1.00 50.31 89 PRO A C 1
ATOM 636 O O . PRO A 1 89 ? -58.670 1.307 -14.641 1.00 50.31 89 PRO A O 1
ATOM 639 N N . ASP A 1 90 ? -57.978 3.397 -14.259 1.00 53.88 90 ASP A N 1
ATOM 640 C CA . ASP A 1 90 ? -59.282 3.891 -13.853 1.00 53.88 90 ASP A CA 1
ATOM 641 C C . ASP A 1 90 ? -59.568 5.190 -14.596 1.00 53.88 90 ASP A C 1
ATOM 643 O O . ASP A 1 90 ? -59.285 6.302 -14.141 1.00 53.88 90 ASP A O 1
ATOM 647 N N . ARG A 1 91 ? -60.059 5.016 -15.825 1.00 49.41 91 ARG A N 1
ATOM 648 C CA . ARG A 1 91 ? -61.012 5.939 -16.435 1.00 49.41 91 ARG A CA 1
ATOM 649 C C . ARG A 1 91 ? -61.671 5.292 -17.644 1.00 49.41 91 ARG A C 1
ATOM 651 O O . ARG A 1 91 ? -61.016 4.994 -18.639 1.00 49.41 91 ARG A O 1
ATOM 658 N N . ALA A 1 92 ? -62.989 5.140 -17.553 1.00 58.47 92 ALA A N 1
ATOM 659 C CA . ALA A 1 92 ? -63.864 4.911 -18.694 1.00 58.47 92 ALA A CA 1
ATOM 660 C C . ALA A 1 92 ? -63.576 5.929 -19.822 1.00 58.47 92 ALA A C 1
ATOM 662 O O . ALA A 1 92 ? -63.198 7.074 -19.533 1.00 58.47 92 ALA A O 1
ATOM 663 N N . PRO A 1 93 ? -63.758 5.554 -21.100 1.00 53.31 93 PRO A N 1
ATOM 664 C CA . PRO A 1 93 ? -63.478 6.452 -22.210 1.00 53.31 93 PRO A CA 1
ATOM 665 C C . PRO A 1 93 ? -64.415 7.664 -22.149 1.00 53.31 93 PRO A C 1
ATOM 667 O O . PRO A 1 93 ? -65.640 7.532 -22.167 1.00 53.31 93 PRO A O 1
ATOM 670 N N . ARG A 1 94 ? -63.838 8.868 -22.078 1.00 58.41 94 ARG A N 1
ATOM 671 C CA . ARG A 1 94 ? -64.592 10.107 -22.295 1.00 58.41 94 ARG A CA 1
ATOM 672 C C . ARG A 1 94 ? -64.996 10.165 -23.769 1.00 58.41 94 ARG A C 1
ATOM 674 O O . ARG A 1 94 ? -64.163 9.931 -24.641 1.00 58.41 94 ARG A O 1
ATOM 681 N N . ARG A 1 95 ? -66.266 10.479 -24.045 1.00 54.31 95 ARG A N 1
ATOM 682 C CA . ARG A 1 95 ? -66.735 10.778 -25.407 1.00 54.31 95 ARG A CA 1
ATOM 683 C C . ARG A 1 95 ? -65.946 11.976 -25.968 1.00 54.31 95 ARG A C 1
ATOM 685 O O . ARG A 1 95 ? -65.720 12.920 -25.212 1.00 54.31 95 ARG A O 1
ATOM 692 N N . PRO A 1 96 ? -65.529 11.959 -27.245 1.00 54.16 96 PRO A N 1
ATOM 693 C CA . PRO A 1 96 ? -64.801 13.075 -27.840 1.00 54.16 96 PRO A CA 1
ATOM 694 C C . PRO A 1 96 ? -65.719 14.288 -28.054 1.00 54.16 96 PRO A C 1
ATOM 696 O O . PRO A 1 96 ? -66.833 14.150 -28.559 1.00 54.16 96 PRO A O 1
ATOM 699 N N . ASP A 1 97 ? -65.234 15.469 -27.665 1.00 55.59 97 ASP A N 1
ATOM 700 C CA . ASP A 1 97 ? -65.857 16.769 -27.930 1.00 55.59 97 ASP A CA 1
ATOM 701 C C . ASP A 1 97 ? -65.632 17.155 -29.414 1.00 55.59 97 ASP A C 1
ATOM 703 O O . ASP A 1 97 ? -64.493 17.100 -29.888 1.00 55.59 97 ASP A O 1
ATOM 707 N N . PRO A 1 98 ? -66.673 17.536 -30.183 1.00 54.66 98 PRO A N 1
ATOM 708 C CA . PRO A 1 98 ? -66.538 17.922 -31.591 1.00 54.66 98 PRO A CA 1
ATOM 709 C C . PRO A 1 98 ? -65.692 19.180 -31.848 1.00 54.66 98 PRO A C 1
ATOM 711 O O . PRO A 1 98 ? -65.347 19.442 -33.005 1.00 54.66 98 PRO A O 1
ATOM 714 N N . SER A 1 99 ? -65.379 19.972 -30.819 1.00 60.78 99 SER A N 1
ATOM 715 C CA . SER A 1 99 ? -64.702 21.268 -30.961 1.00 60.78 99 SER A CA 1
ATOM 716 C C . SER A 1 99 ? -63.172 21.191 -31.062 1.00 60.78 99 SER A C 1
ATOM 718 O O . SER A 1 99 ? -62.538 22.170 -31.458 1.00 60.78 99 SER A O 1
ATOM 720 N N . ASP A 1 100 ? -62.565 20.019 -30.853 1.00 56.78 100 ASP A N 1
ATOM 721 C CA . ASP A 1 100 ? -61.099 19.868 -30.805 1.00 56.78 100 ASP A CA 1
ATOM 722 C C . ASP A 1 100 ? -60.430 19.670 -32.190 1.00 56.78 100 ASP A C 1
ATOM 724 O O . ASP A 1 100 ? -59.290 19.225 -32.322 1.00 56.78 100 ASP A O 1
ATOM 728 N N . ARG A 1 101 ? -61.127 20.021 -33.283 1.00 55.84 101 ARG A N 1
ATOM 729 C CA . ARG A 1 101 ? -60.614 19.898 -34.669 1.00 55.84 101 ARG A CA 1
ATOM 730 C C . ARG A 1 101 ? -59.637 21.000 -35.089 1.00 55.84 101 ARG A C 1
ATOM 732 O O . ARG A 1 101 ? -59.321 21.115 -36.274 1.00 55.84 101 ARG A O 1
ATOM 739 N N . ARG A 1 102 ? -59.156 21.839 -34.171 1.00 55.62 102 ARG A N 1
ATOM 740 C CA . ARG A 1 102 ? -58.253 22.949 -34.516 1.00 55.62 102 ARG A CA 1
ATOM 741 C C . ARG A 1 102 ? -57.047 23.055 -33.594 1.00 55.62 102 ARG A C 1
ATOM 743 O O . ARG A 1 102 ? -56.766 24.124 -33.064 1.00 55.62 102 ARG A O 1
ATOM 750 N N . ARG A 1 103 ? -56.253 21.987 -33.494 1.00 44.12 103 ARG A N 1
ATOM 751 C CA . ARG A 1 103 ? -54.810 22.151 -33.269 1.00 44.12 103 ARG A CA 1
ATOM 752 C C . ARG A 1 103 ? -54.024 20.924 -33.712 1.00 44.12 103 ARG A C 1
ATOM 754 O O . ARG A 1 103 ? -53.816 19.991 -32.952 1.00 44.12 103 ARG A O 1
ATOM 761 N N . ALA A 1 104 ? -53.555 20.945 -34.956 1.00 50.16 104 ALA A N 1
ATOM 762 C CA . ALA A 1 104 ? -52.437 20.106 -35.360 1.00 50.16 104 ALA A CA 1
ATOM 763 C C . ALA A 1 104 ? -51.144 20.725 -34.797 1.00 50.16 104 ALA A C 1
ATOM 765 O O . ALA A 1 104 ? -50.845 21.874 -35.135 1.00 50.16 104 ALA A O 1
ATOM 766 N N . PRO A 1 105 ? -50.363 20.029 -33.954 1.00 49.47 105 PRO A N 1
ATOM 767 C CA . PRO A 1 105 ? -48.987 20.420 -33.712 1.00 49.47 105 PRO A CA 1
ATOM 768 C C . PRO A 1 105 ? -48.124 19.972 -34.898 1.00 49.47 105 PRO A C 1
ATOM 770 O O . PRO A 1 105 ? -48.099 18.807 -35.295 1.00 49.47 105 PRO A O 1
ATOM 773 N N . ASN A 1 106 ? -47.416 20.936 -35.472 1.00 55.81 106 ASN A N 1
ATOM 774 C CA . ASN A 1 106 ? -46.364 20.751 -36.456 1.00 55.81 106 ASN A CA 1
ATOM 775 C C . ASN A 1 106 ? -45.220 19.904 -35.874 1.00 55.81 106 ASN A C 1
ATOM 777 O O . ASN A 1 106 ? -44.331 20.390 -35.180 1.00 55.81 106 ASN A O 1
ATOM 781 N N . ALA A 1 107 ? -45.208 18.620 -36.219 1.00 46.66 107 ALA A N 1
ATOM 782 C CA . ALA A 1 107 ? -44.030 17.783 -36.088 1.00 46.66 107 ALA A CA 1
ATOM 783 C C . ALA A 1 107 ? -42.920 18.319 -37.008 1.00 46.66 107 ALA A C 1
ATOM 785 O O . ALA A 1 107 ? -42.988 18.188 -38.232 1.00 46.66 107 ALA A O 1
ATOM 786 N N . ARG A 1 108 ? -41.870 18.907 -36.429 1.00 56.34 108 ARG A N 1
ATOM 787 C CA . ARG A 1 108 ? -40.591 19.066 -37.127 1.00 56.34 108 ARG A CA 1
ATOM 788 C C . ARG A 1 108 ? -39.419 18.864 -36.178 1.00 56.34 108 ARG A C 1
ATOM 790 O O . ARG A 1 108 ? -38.738 19.806 -35.793 1.00 56.34 108 ARG A O 1
ATOM 797 N N . TRP A 1 109 ? -39.143 17.598 -35.888 1.00 38.75 109 TRP A N 1
ATOM 798 C CA . TRP A 1 109 ? -37.785 17.141 -35.626 1.00 38.75 109 TRP A CA 1
ATOM 799 C C . TRP A 1 109 ? -37.514 15.957 -36.557 1.00 38.75 109 TRP A C 1
ATOM 801 O O . TRP A 1 109 ? -38.262 14.982 -36.560 1.00 38.75 109 TRP A O 1
ATOM 811 N N . LYS A 1 110 ? -36.520 16.099 -37.439 1.00 50.19 110 LYS A N 1
ATOM 812 C CA . LYS A 1 110 ? -36.085 15.047 -38.364 1.00 50.19 110 LYS A CA 1
ATOM 813 C C . LYS A 1 110 ? -35.015 14.197 -37.673 1.00 50.19 110 LYS A C 1
ATOM 815 O O . LYS A 1 110 ? -33.981 14.762 -37.332 1.00 50.19 110 LYS A O 1
ATOM 820 N N . PRO A 1 111 ? -35.169 12.868 -37.608 1.00 38.38 111 PRO A N 1
ATOM 821 C CA . PRO A 1 111 ? -34.048 11.950 -37.621 1.00 38.38 111 PRO A CA 1
ATOM 822 C C . PRO A 1 111 ? -33.893 11.430 -39.059 1.00 38.38 111 PRO A C 1
ATOM 824 O O . PRO A 1 111 ? -34.577 10.503 -39.483 1.00 38.38 111 PRO A O 1
ATOM 8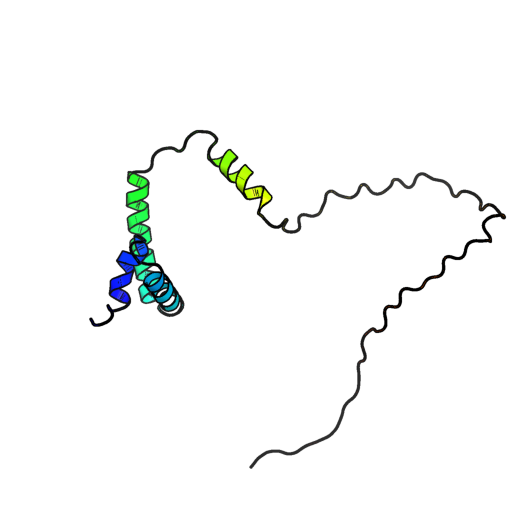27 N N . GLY A 1 112 ? -33.041 12.082 -39.848 1.00 43.88 112 GLY A N 1
ATOM 828 C CA . GLY A 1 112 ? -32.370 11.419 -40.969 1.00 43.88 112 GLY A CA 1
ATOM 829 C C . GLY A 1 112 ? -31.031 10.915 -40.428 1.00 43.88 112 GLY A C 1
ATOM 830 O O . GLY A 1 112 ? -30.373 11.658 -39.714 1.00 43.88 112 GLY A O 1
ATOM 831 N N . CYS A 1 113 ? -30.569 9.694 -40.633 1.00 45.38 113 CYS A N 1
ATOM 832 C CA . CYS A 1 113 ? -31.060 8.576 -41.415 1.00 45.38 113 CYS A CA 1
ATOM 833 C C . CYS A 1 113 ? -30.572 7.302 -40.717 1.00 45.38 113 CYS A C 1
ATOM 835 O O . CYS A 1 113 ? -29.475 7.269 -40.160 1.00 45.38 113 CYS A O 1
ATOM 837 N N . GLY A 1 114 ? -31.407 6.266 -40.761 1.00 45.47 114 GLY A N 1
ATOM 838 C CA . GLY A 1 114 ? -31.014 4.894 -40.466 1.00 45.47 114 GLY A CA 1
ATOM 839 C C . GLY A 1 114 ? -30.075 4.305 -41.535 1.00 45.47 114 GLY A C 1
ATOM 840 O O . GLY A 1 114 ? -29.655 5.007 -42.457 1.00 45.47 114 GLY A O 1
ATOM 841 N N . PRO A 1 115 ? -29.739 3.014 -41.403 1.00 48.06 115 PRO A N 1
ATOM 842 C CA . PRO A 1 115 ? -28.553 2.395 -41.987 1.00 48.06 115 PRO A CA 1
ATOM 843 C C . PRO A 1 115 ? -28.733 2.045 -43.468 1.00 48.06 115 PRO A C 1
ATOM 845 O O . PRO A 1 115 ? -29.810 1.618 -43.879 1.00 48.06 115 PRO A O 1
ATOM 848 N N . VAL A 1 116 ? -27.650 2.116 -44.245 1.00 53.88 116 VAL A N 1
ATOM 849 C CA . VAL A 1 116 ? -27.581 1.506 -45.582 1.00 53.88 116 VAL A CA 1
ATOM 850 C C . VAL A 1 116 ? -26.721 0.240 -45.540 1.00 53.88 116 VAL A C 1
ATOM 852 O O . VAL A 1 116 ? -25.563 0.269 -45.127 1.00 53.88 116 VAL A O 1
ATOM 855 N N . ARG A 1 117 ? -27.322 -0.890 -45.933 1.00 41.03 117 ARG A N 1
ATOM 856 C CA . ARG A 1 117 ? -26.651 -2.157 -46.273 1.00 41.03 117 ARG A CA 1
ATOM 857 C C . ARG A 1 117 ? -26.578 -2.304 -47.797 1.00 41.03 117 ARG A C 1
ATOM 859 O O . ARG A 1 117 ? -27.541 -1.954 -48.470 1.00 41.03 117 ARG A O 1
ATOM 866 N N . GLY A 1 118 ? -25.523 -2.985 -48.260 1.00 37.53 118 GLY A N 1
ATOM 867 C CA . GLY A 1 118 ? -25.372 -3.594 -49.596 1.00 37.53 118 GLY A CA 1
ATOM 868 C C . GLY A 1 118 ? -24.730 -2.650 -50.616 1.00 37.53 118 GLY A C 1
ATOM 869 O O . GLY A 1 118 ? -25.096 -1.488 -50.653 1.00 37.53 118 GLY A O 1
ATOM 870 N N . THR A 1 119 ? -23.761 -3.041 -51.448 1.00 45.88 119 THR A N 1
ATOM 871 C CA . THR A 1 119 ? -23.506 -4.340 -52.107 1.00 45.88 119 THR A CA 1
ATOM 872 C C . THR A 1 119 ? -22.044 -4.415 -52.609 1.00 45.88 119 THR A C 1
ATOM 874 O O . THR A 1 119 ? -21.496 -3.387 -52.993 1.00 45.88 119 THR A O 1
ATOM 877 N N . GLY A 1 120 ? -21.420 -5.609 -52.636 1.00 39.00 120 GLY A N 1
ATOM 878 C CA . GLY A 1 120 ? -20.186 -5.892 -53.421 1.00 39.00 120 GLY A CA 1
ATOM 879 C C . GLY A 1 120 ? -20.481 -6.033 -54.933 1.00 39.00 120 GLY A C 1
ATOM 880 O O . GLY A 1 120 ? -21.572 -5.608 -55.321 1.00 39.00 120 GLY A O 1
ATOM 881 N N . PRO A 1 121 ? -19.643 -6.681 -55.787 1.00 52.28 121 PRO A N 1
ATOM 882 C CA . PRO A 1 121 ? -18.349 -7.371 -55.573 1.00 52.28 121 PRO A CA 1
ATOM 883 C C . PRO A 1 121 ? -17.236 -7.001 -56.613 1.00 52.28 121 PRO A C 1
ATOM 885 O O . PRO A 1 121 ? -17.463 -6.169 -57.484 1.00 52.28 121 PRO A O 1
ATOM 888 N N . GLY A 1 122 ? -16.064 -7.665 -56.558 1.00 40.41 122 GLY A N 1
ATOM 889 C CA . GLY A 1 122 ? -15.087 -7.774 -57.673 1.00 40.41 122 GLY A CA 1
ATOM 890 C C . GLY A 1 122 ? -13.613 -7.605 -57.255 1.00 40.41 122 GLY A C 1
ATOM 891 O O . GLY A 1 122 ? -13.231 -6.501 -56.897 1.00 40.41 122 GLY A O 1
ATOM 892 N N . GLU A 1 123 ? -12.858 -8.700 -57.051 1.00 43.75 123 GLU A N 1
ATOM 893 C CA . GLU A 1 123 ? -11.732 -9.188 -57.907 1.00 43.75 123 GLU A CA 1
ATOM 894 C C . GLU A 1 123 ? -10.501 -8.249 -57.973 1.00 43.75 123 GLU A C 1
ATOM 896 O O . GLU A 1 123 ? -10.647 -7.069 -58.239 1.00 43.75 123 GLU A O 1
ATOM 901 N N . GLY A 1 124 ? -9.232 -8.631 -57.788 1.00 40.00 124 GLY A N 1
ATOM 902 C CA . GLY A 1 124 ? -8.508 -9.885 -57.567 1.00 40.00 124 GLY A CA 1
ATOM 903 C C . GLY A 1 124 ? -6.989 -9.573 -57.560 1.00 40.00 124 GLY A C 1
ATOM 904 O O . GLY A 1 124 ? -6.594 -8.448 -57.860 1.00 40.00 124 GLY A O 1
ATOM 905 N N . GLY A 1 125 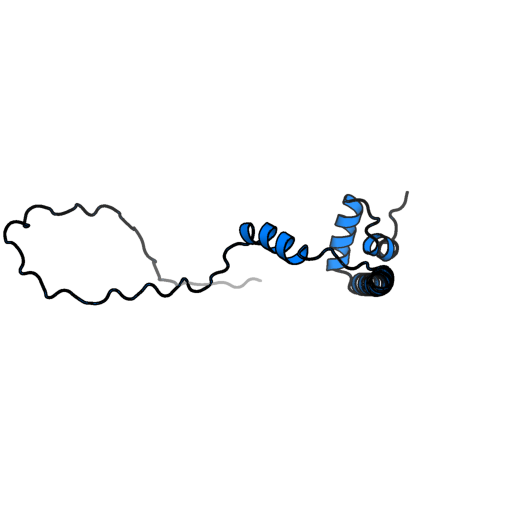? -6.136 -10.555 -57.236 1.00 38.28 125 GLY A N 1
ATOM 906 C CA . GLY A 1 125 ? -4.697 -10.528 -57.571 1.00 38.28 125 GLY A CA 1
ATOM 907 C C . GLY A 1 125 ? -3.722 -10.731 -56.403 1.00 38.28 125 GLY A C 1
ATOM 908 O O . GLY A 1 125 ? -3.559 -9.857 -55.561 1.00 38.28 125 GLY A O 1
ATOM 909 N N . ALA A 1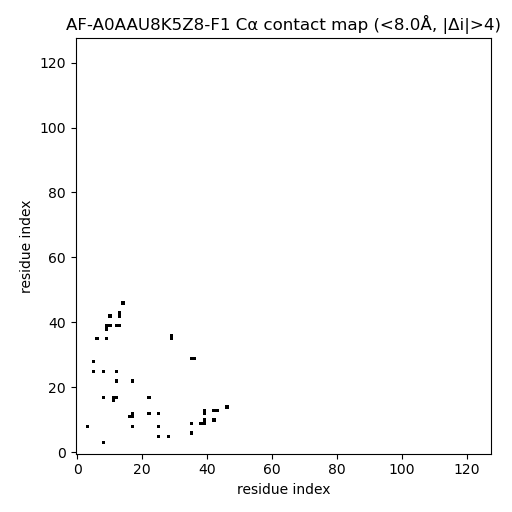 126 ? -3.070 -11.897 -56.383 1.00 46.97 126 ALA A N 1
ATOM 910 C CA . ALA A 1 126 ? -2.053 -12.347 -55.425 1.00 46.97 126 ALA A CA 1
ATOM 911 C C . ALA A 1 126 ? -0.666 -11.676 -55.625 1.00 46.97 126 ALA A C 1
ATOM 913 O O . ALA A 1 126 ? -0.403 -11.174 -56.719 1.00 46.97 126 ALA A O 1
ATOM 914 N N . PRO A 1 127 ? 0.234 -11.686 -54.617 1.00 67.06 127 PRO A N 1
ATOM 915 C CA . PRO A 1 127 ? 1.582 -11.114 -54.730 1.00 67.06 127 PRO A CA 1
ATOM 916 C C . PRO A 1 127 ? 2.641 -12.131 -55.221 1.00 67.06 127 PRO A C 1
ATOM 918 O O . PRO A 1 127 ? 2.387 -13.336 -55.144 1.00 67.06 127 PRO A O 1
ATOM 921 N N . PRO A 1 128 ? 3.813 -11.666 -55.709 1.00 68.94 128 PRO A N 1
ATOM 922 C CA . PRO A 1 128 ? 4.966 -12.519 -56.016 1.00 68.94 128 PRO A CA 1
ATOM 923 C C . PRO A 1 128 ? 5.709 -13.014 -54.767 1.00 68.94 128 PRO A C 1
ATOM 925 O O . PRO A 1 128 ? 5.655 -12.324 -53.720 1.00 68.94 128 P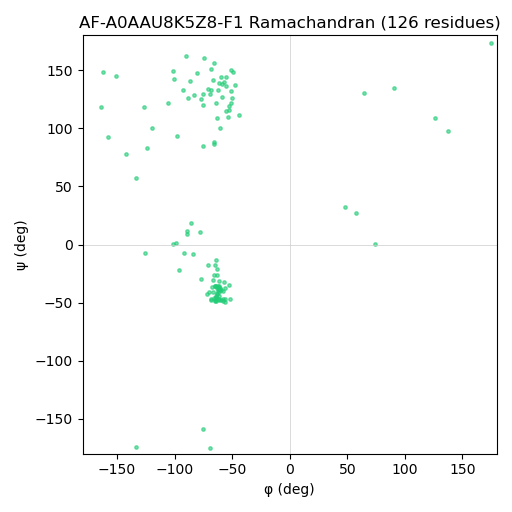RO A O 1
#